Protein AF-A0A7S4HPP5-F1 (afdb_monomer_lite)

Structure (mmCIF, N/CA/C/O backbone):
data_AF-A0A7S4HPP5-F1
#
_entry.id   AF-A0A7S4HPP5-F1
#
loop_
_atom_site.group_PDB
_atom_site.id
_atom_site.type_symbol
_atom_site.label_atom_id
_atom_site.label_alt_id
_atom_site.label_comp_id
_atom_site.label_asym_id
_atom_site.label_entity_id
_atom_site.label_seq_id
_atom_site.pdbx_PDB_ins_code
_atom_site.Cartn_x
_atom_site.Cartn_y
_atom_site.Cartn_z
_atom_site.occupancy
_atom_site.B_iso_or_equiv
_atom_site.auth_seq_id
_atom_site.auth_comp_id
_atom_site.auth_asym_id
_atom_site.auth_atom_id
_atom_site.pdbx_PDB_model_num
ATOM 1 N N . ASP A 1 1 ? 13.733 -15.078 -6.787 1.00 61.22 1 ASP A N 1
ATOM 2 C CA . ASP A 1 1 ? 12.616 -14.167 -6.461 1.00 61.22 1 ASP A CA 1
ATOM 3 C C . ASP A 1 1 ? 11.582 -14.223 -7.593 1.00 61.22 1 ASP A C 1
ATOM 5 O O . ASP A 1 1 ? 11.955 -14.559 -8.710 1.00 61.22 1 ASP A O 1
ATOM 9 N N . LEU A 1 2 ? 10.299 -13.940 -7.338 1.00 63.88 2 LEU A N 1
ATOM 10 C CA . LEU A 1 2 ? 9.252 -13.866 -8.371 1.00 63.88 2 LEU A CA 1
ATOM 11 C C . LEU A 1 2 ? 9.612 -12.840 -9.454 1.00 63.88 2 LEU A C 1
ATOM 13 O O . LEU A 1 2 ? 9.290 -13.031 -10.614 1.00 63.88 2 LEU A O 1
ATOM 17 N N . SER A 1 3 ? 10.319 -11.768 -9.110 1.00 68.00 3 SER A N 1
ATOM 18 C CA . SER A 1 3 ? 10.832 -10.814 -10.100 1.00 68.00 3 SER A CA 1
ATOM 19 C C . SER A 1 3 ? 11.913 -11.383 -11.017 1.00 68.00 3 SER A C 1
ATOM 21 O O . SER A 1 3 ? 12.054 -10.915 -12.139 1.00 68.00 3 SER A O 1
ATOM 23 N N . ASP A 1 4 ? 12.686 -12.375 -10.566 1.00 72.25 4 ASP A N 1
ATOM 24 C CA . ASP A 1 4 ? 13.730 -12.996 -11.397 1.00 72.25 4 ASP A CA 1
ATOM 25 C C . ASP A 1 4 ? 13.118 -13.882 -12.489 1.00 72.25 4 ASP A C 1
ATOM 27 O O . ASP A 1 4 ? 13.788 -14.243 -13.454 1.00 72.25 4 ASP A O 1
ATOM 31 N N . THR A 1 5 ? 11.836 -14.226 -12.343 1.00 79.44 5 THR A N 1
ATOM 32 C CA . THR A 1 5 ? 11.053 -14.946 -13.345 1.00 79.44 5 THR A CA 1
ATOM 33 C C . THR A 1 5 ? 10.172 -14.011 -14.174 1.00 79.44 5 THR A C 1
ATOM 35 O O . THR A 1 5 ? 9.269 -14.490 -14.864 1.00 79.44 5 THR A O 1
ATOM 38 N N . ASP A 1 6 ? 10.420 -12.691 -14.143 1.00 76.50 6 ASP A N 1
ATOM 39 C CA . ASP A 1 6 ? 9.694 -11.745 -14.989 1.00 76.50 6 ASP A CA 1
ATOM 40 C C . ASP A 1 6 ? 9.914 -12.096 -16.473 1.00 76.50 6 ASP A C 1
ATOM 42 O O . ASP A 1 6 ? 11.041 -12.003 -16.970 1.00 76.50 6 ASP A O 1
ATOM 46 N N . PRO A 1 7 ? 8.858 -12.463 -17.226 1.00 76.38 7 PRO A N 1
ATOM 47 C CA . PRO A 1 7 ? 8.980 -12.782 -18.648 1.00 76.38 7 PRO A CA 1
ATOM 48 C C . PRO A 1 7 ? 9.418 -11.582 -19.502 1.00 76.38 7 PRO A C 1
ATOM 50 O O . PRO A 1 7 ? 9.823 -11.754 -20.650 1.00 76.38 7 PRO A O 1
ATOM 53 N N . ALA A 1 8 ? 9.326 -10.360 -18.973 1.00 78.00 8 ALA A N 1
ATOM 54 C CA . ALA A 1 8 ? 9.851 -9.154 -19.598 1.00 78.00 8 ALA A CA 1
ATOM 55 C C . ALA A 1 8 ? 11.354 -8.942 -19.348 1.00 78.00 8 ALA A C 1
ATOM 57 O O . ALA A 1 8 ? 11.929 -8.053 -19.972 1.00 78.00 8 ALA A O 1
ATOM 58 N N . VAL A 1 9 ? 11.978 -9.754 -18.482 1.00 69.31 9 VAL A N 1
ATOM 59 C CA . VAL A 1 9 ? 13.386 -9.650 -18.045 1.00 69.31 9 VAL A CA 1
ATOM 60 C C . VAL A 1 9 ? 13.686 -8.316 -17.341 1.00 69.31 9 VAL A C 1
ATOM 62 O O . VAL A 1 9 ? 14.823 -7.851 -17.265 1.00 69.31 9 VAL A O 1
ATOM 65 N N . ASP A 1 10 ? 12.644 -7.685 -16.802 1.00 68.81 10 ASP A N 1
ATOM 66 C CA . ASP A 1 10 ? 12.746 -6.478 -15.999 1.00 68.81 10 ASP A CA 1
ATOM 67 C C . ASP A 1 10 ? 13.189 -6.886 -14.578 1.00 68.81 10 ASP A C 1
ATOM 69 O O . ASP A 1 10 ? 12.373 -7.248 -13.733 1.00 68.81 10 ASP A O 1
ATOM 73 N N . SER A 1 11 ? 14.495 -6.821 -14.286 1.00 68.19 11 SER A N 1
ATOM 74 C CA . SER A 1 11 ? 15.064 -7.113 -12.955 1.00 68.19 11 SER A CA 1
ATOM 75 C C . SER A 1 11 ? 14.760 -6.010 -11.930 1.00 68.19 11 SER A C 1
ATOM 77 O O . SER A 1 11 ? 15.656 -5.429 -11.312 1.00 68.19 11 SER A O 1
ATOM 79 N N . MET A 1 12 ? 13.482 -5.686 -11.738 1.00 70.81 12 MET A N 1
ATOM 80 C CA . MET A 1 12 ? 13.037 -4.551 -10.924 1.00 70.81 12 MET A CA 1
ATOM 81 C C . MET A 1 12 ? 13.451 -4.678 -9.461 1.00 70.81 12 MET A C 1
ATOM 83 O O . MET A 1 12 ? 13.661 -3.646 -8.827 1.00 70.81 12 MET A O 1
ATOM 87 N N . MET A 1 13 ? 13.621 -5.915 -8.966 1.00 70.19 13 MET A N 1
ATOM 88 C CA . MET A 1 13 ? 14.126 -6.251 -7.624 1.00 70.19 13 MET A CA 1
ATOM 89 C C . MET A 1 13 ? 15.661 -6.282 -7.496 1.00 70.19 13 MET A C 1
ATOM 91 O O . MET A 1 13 ? 16.178 -6.445 -6.397 1.00 70.19 13 MET A O 1
ATOM 95 N N . GLN A 1 14 ? 16.397 -5.957 -8.563 1.00 65.25 14 GLN A N 1
ATOM 96 C CA . GLN A 1 14 ? 17.861 -5.804 -8.542 1.00 65.25 14 GLN A CA 1
ATOM 97 C C . GLN A 1 14 ? 18.322 -4.335 -8.665 1.00 65.25 14 GLN A C 1
ATOM 99 O O . GLN A 1 14 ? 19.516 -4.038 -8.624 1.00 65.25 14 GLN A O 1
ATOM 104 N N . LEU A 1 15 ? 17.388 -3.388 -8.804 1.00 67.38 15 LEU A N 1
ATOM 105 C CA . LEU A 1 15 ? 17.684 -1.960 -8.942 1.00 67.38 15 LEU A CA 1
ATOM 106 C C . LEU A 1 15 ? 18.075 -1.326 -7.601 1.00 67.38 15 LEU A C 1
ATOM 108 O O . LEU A 1 15 ? 17.310 -1.353 -6.651 1.00 67.38 15 LEU A O 1
ATOM 112 N N . SER A 1 16 ? 19.200 -0.619 -7.519 1.00 65.31 16 SER A N 1
ATOM 113 C CA . SER A 1 16 ? 19.696 -0.015 -6.265 1.00 65.31 16 SER A CA 1
ATOM 114 C C . SER A 1 16 ? 18.796 1.065 -5.619 1.00 65.31 16 SER A C 1
ATOM 116 O O . SER A 1 16 ? 19.148 1.606 -4.570 1.00 65.31 16 SER A O 1
ATOM 118 N N . PHE A 1 17 ? 17.632 1.389 -6.201 1.00 73.81 17 PHE A N 1
ATOM 119 C CA . PHE A 1 17 ? 16.773 2.514 -5.813 1.00 73.81 17 PHE A CA 1
ATOM 120 C C . PHE A 1 17 ? 15.343 2.146 -5.354 1.00 73.81 17 PHE A C 1
ATOM 122 O O . PHE A 1 17 ? 14.457 2.994 -5.433 1.00 73.81 17 PHE A O 1
ATOM 129 N N . PHE A 1 18 ? 15.097 0.947 -4.805 1.00 74.88 18 PHE A N 1
ATOM 130 C CA . PHE A 1 18 ? 13.788 0.518 -4.243 1.00 74.88 18 PHE A CA 1
ATOM 131 C C . PHE A 1 18 ? 13.035 1.572 -3.427 1.00 74.88 18 PHE A C 1
ATOM 133 O O . PHE A 1 18 ? 11.833 1.769 -3.586 1.00 74.88 18 PHE A O 1
ATOM 140 N N . GLY A 1 19 ? 13.754 2.263 -2.541 1.00 77.44 19 GLY A N 1
ATOM 141 C CA . GLY A 1 19 ? 13.200 3.283 -1.652 1.00 77.44 19 GLY A CA 1
ATOM 142 C C . GLY A 1 19 ? 13.030 4.662 -2.296 1.00 77.44 19 GLY A C 1
ATOM 143 O O . GLY A 1 19 ? 12.813 5.638 -1.584 1.00 77.44 19 GLY A O 1
ATOM 144 N N . ALA A 1 20 ? 13.183 4.799 -3.614 1.00 82.31 20 ALA A N 1
ATOM 145 C CA . ALA A 1 20 ? 13.065 6.081 -4.297 1.00 82.31 20 ALA A CA 1
ATOM 146 C C . ALA A 1 20 ? 11.625 6.372 -4.749 1.00 82.31 20 ALA A C 1
ATOM 148 O O . ALA A 1 20 ? 10.842 5.484 -5.076 1.00 82.31 20 ALA A O 1
ATOM 149 N N . LYS A 1 21 ? 11.296 7.665 -4.866 1.00 81.06 21 LYS A N 1
ATOM 150 C CA . LYS A 1 21 ? 9.976 8.173 -5.298 1.00 81.06 21 LYS A CA 1
ATOM 151 C C . LYS A 1 21 ? 9.535 7.721 -6.699 1.00 81.06 21 LYS A C 1
ATOM 153 O O . LYS A 1 21 ? 8.361 7.853 -7.024 1.00 81.06 21 LYS A O 1
ATOM 158 N N . GLY A 1 22 ? 10.466 7.261 -7.535 1.00 81.25 22 GLY A N 1
ATOM 159 C CA . GLY A 1 22 ? 10.197 6.814 -8.906 1.00 81.25 22 GLY A CA 1
ATOM 160 C C . GLY A 1 22 ? 10.067 5.301 -9.065 1.00 81.25 22 GLY A C 1
ATOM 161 O O . GLY A 1 22 ? 9.720 4.845 -10.149 1.00 81.25 22 GLY A O 1
ATOM 162 N N . TRP A 1 23 ? 10.353 4.525 -8.018 1.00 88.50 23 TRP A N 1
ATOM 163 C CA . TRP A 1 23 ? 10.276 3.072 -8.096 1.00 88.50 23 TRP A CA 1
ATOM 164 C C . TRP A 1 23 ? 8.821 2.593 -8.057 1.00 88.50 23 TRP A C 1
ATOM 166 O O . TRP A 1 23 ? 8.002 3.132 -7.311 1.00 88.50 23 TRP A O 1
ATOM 176 N N . ARG A 1 24 ? 8.507 1.559 -8.839 1.00 88.00 24 ARG A N 1
ATOM 177 C CA . ARG A 1 24 ? 7.236 0.826 -8.811 1.00 88.00 24 ARG A CA 1
ATOM 178 C C . ARG A 1 24 ? 7.517 -0.653 -9.021 1.00 88.00 24 ARG A C 1
ATOM 180 O O . ARG A 1 24 ? 8.450 -0.995 -9.744 1.00 88.00 24 ARG A O 1
ATOM 187 N N . PHE A 1 25 ? 6.685 -1.514 -8.442 1.00 89.81 25 PHE A N 1
ATOM 188 C CA . PHE A 1 25 ? 6.741 -2.929 -8.777 1.00 89.81 25 PHE A CA 1
ATOM 189 C C . PHE A 1 25 ? 6.138 -3.141 -10.168 1.00 89.81 25 PHE A C 1
ATOM 191 O O . PHE A 1 25 ? 4.985 -2.770 -10.415 1.00 89.81 25 PHE A O 1
ATOM 198 N N . ARG A 1 26 ? 6.925 -3.737 -11.061 1.00 89.69 26 ARG A N 1
ATOM 199 C CA . ARG A 1 26 ? 6.513 -4.123 -12.405 1.00 89.69 26 ARG A CA 1
ATOM 200 C C . ARG A 1 26 ? 6.802 -5.601 -12.603 1.00 89.69 26 ARG A C 1
ATOM 202 O O . ARG A 1 26 ? 7.848 -6.075 -12.177 1.00 89.69 26 ARG A O 1
ATOM 209 N N . PHE A 1 27 ? 5.852 -6.287 -13.227 1.00 88.31 27 PHE A N 1
ATOM 210 C CA . PHE A 1 27 ? 5.980 -7.686 -13.609 1.00 88.31 27 PHE A CA 1
ATOM 211 C C . PHE A 1 27 ? 5.287 -7.909 -14.954 1.00 88.31 27 PHE A C 1
ATOM 213 O O . PHE A 1 27 ? 4.146 -7.476 -15.140 1.00 88.31 27 PHE A O 1
ATOM 220 N N . GLY A 1 28 ? 5.959 -8.530 -15.922 1.00 88.44 28 GLY A N 1
ATOM 221 C CA . GLY A 1 28 ? 5.396 -8.782 -17.250 1.00 88.44 28 GLY A CA 1
ATOM 222 C C . GLY A 1 28 ? 4.983 -7.498 -17.978 1.00 88.44 28 GLY A C 1
ATOM 223 O O . GLY A 1 28 ? 3.943 -7.466 -18.636 1.00 88.44 28 GLY A O 1
ATOM 224 N N . LYS A 1 29 ? 5.766 -6.419 -17.826 1.00 87.75 29 LYS A N 1
ATOM 225 C CA . LYS A 1 29 ? 5.487 -5.056 -18.338 1.00 87.75 29 LYS A CA 1
ATOM 226 C C . LYS A 1 29 ? 4.255 -4.358 -17.744 1.00 87.75 29 LYS A C 1
ATOM 228 O O . LYS A 1 29 ? 3.891 -3.280 -18.213 1.00 87.75 29 LYS A O 1
ATOM 233 N N . ALA A 1 30 ? 3.621 -4.924 -16.720 1.00 89.94 30 ALA A N 1
ATOM 234 C CA . ALA A 1 30 ? 2.508 -4.292 -16.020 1.00 89.94 30 ALA A CA 1
ATOM 235 C C . ALA A 1 30 ? 2.975 -3.690 -14.691 1.00 89.94 30 ALA A C 1
ATOM 237 O O . ALA A 1 30 ? 3.625 -4.368 -13.898 1.00 89.94 30 ALA A O 1
ATOM 238 N N . ASP A 1 31 ? 2.622 -2.429 -14.439 1.00 91.06 31 ASP A N 1
ATOM 239 C CA . ASP A 1 31 ? 2.789 -1.801 -13.126 1.00 91.06 31 ASP A CA 1
ATOM 240 C C . ASP A 1 31 ? 1.710 -2.331 -12.170 1.00 91.06 31 ASP A C 1
ATOM 242 O O . ASP A 1 31 ? 0.534 -2.443 -12.540 1.00 91.06 31 ASP A O 1
ATOM 246 N N . PHE A 1 32 ? 2.090 -2.620 -10.927 1.00 92.25 32 PHE A N 1
ATOM 247 C CA . PHE A 1 32 ? 1.176 -3.105 -9.897 1.00 92.25 32 PHE A CA 1
ATOM 248 C C . PHE A 1 32 ? 1.143 -2.177 -8.687 1.00 92.25 32 PHE A C 1
ATOM 250 O O . PHE A 1 32 ? 2.168 -1.758 -8.149 1.00 92.25 32 PHE A O 1
ATOM 257 N N . PHE A 1 33 ? -0.066 -1.961 -8.179 1.00 91.94 33 PHE A N 1
ATOM 258 C CA . PHE A 1 33 ? -0.272 -1.564 -6.800 1.00 91.94 33 PHE A CA 1
ATOM 259 C C . PHE A 1 33 ? -0.088 -2.784 -5.904 1.00 91.94 33 PHE A C 1
ATOM 261 O O . PHE A 1 33 ? -0.799 -3.783 -6.042 1.00 91.94 33 PHE A O 1
ATOM 268 N N . VAL A 1 34 ? 0.857 -2.681 -4.974 1.00 94.31 34 VAL A N 1
ATOM 269 C CA . VAL A 1 34 ? 1.169 -3.746 -4.024 1.00 94.31 34 VAL A CA 1
ATOM 270 C C . VAL A 1 34 ? 0.845 -3.277 -2.613 1.00 94.31 34 VAL A C 1
ATOM 272 O O . VAL A 1 34 ? 1.125 -2.140 -2.223 1.00 94.31 34 VAL A O 1
ATOM 275 N N . THR A 1 35 ? 0.212 -4.141 -1.828 1.00 95.31 35 THR A N 1
ATOM 276 C CA . THR A 1 35 ? -0.127 -3.822 -0.443 1.00 95.31 35 THR A CA 1
ATOM 277 C C . THR A 1 35 ? -0.246 -5.076 0.402 1.00 95.31 35 THR A C 1
ATOM 279 O O . THR A 1 35 ? -0.648 -6.115 -0.110 1.00 95.31 35 THR A O 1
ATOM 282 N N . SER A 1 36 ? 0.092 -4.997 1.689 1.00 96.81 36 SER A N 1
ATOM 283 C CA . SER A 1 36 ? 0.036 -6.155 2.583 1.00 96.81 36 SER A CA 1
ATOM 284 C C . SER A 1 36 ? -1.035 -6.031 3.664 1.00 96.81 36 SER A C 1
ATOM 286 O O . SER A 1 36 ? -1.400 -4.930 4.075 1.00 96.81 36 SER A O 1
ATOM 288 N N . PHE A 1 37 ? -1.487 -7.171 4.178 1.00 96.81 37 PHE A N 1
ATOM 289 C CA . PHE A 1 37 ? -2.287 -7.291 5.395 1.00 96.81 37 PHE A CA 1
ATOM 290 C C . PHE A 1 37 ? -1.726 -8.427 6.245 1.00 96.81 37 PHE A C 1
ATOM 292 O O . PHE A 1 37 ? -1.335 -9.451 5.693 1.00 96.81 37 PHE A O 1
ATOM 299 N N . ALA A 1 38 ? -1.681 -8.279 7.567 1.00 97.00 38 ALA A N 1
ATOM 300 C CA . ALA A 1 38 ? -1.154 -9.325 8.444 1.00 97.00 38 ALA A CA 1
ATOM 301 C C . ALA A 1 38 ? -1.800 -9.321 9.843 1.00 97.00 38 ALA A C 1
ATOM 303 O O . ALA A 1 38 ? -2.275 -8.275 10.294 1.00 97.00 38 ALA A O 1
ATOM 304 N N . PRO A 1 39 ? -1.799 -10.464 10.559 1.00 96.69 39 PRO A N 1
ATOM 305 C CA . PRO A 1 39 ? -2.338 -10.557 11.919 1.00 96.69 39 PRO A CA 1
ATOM 306 C C . PRO A 1 39 ? -1.466 -9.871 12.976 1.00 96.69 39 PRO A C 1
ATOM 308 O O . PRO A 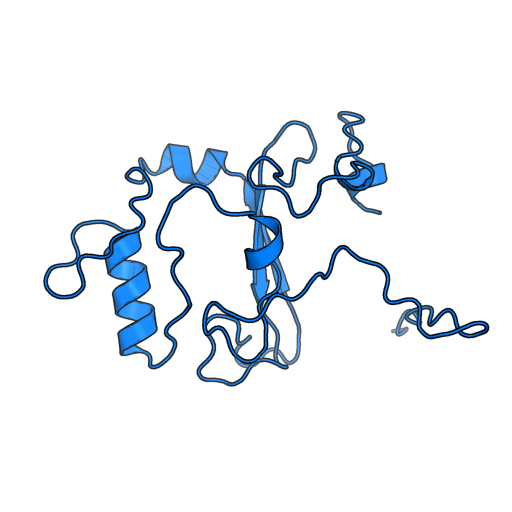1 39 ? -1.952 -9.579 14.061 1.00 96.69 39 PRO A O 1
ATOM 311 N N . CYS A 1 40 ? -0.186 -9.617 12.679 1.00 95.31 40 CYS A N 1
ATOM 312 C CA . CYS A 1 40 ? 0.732 -8.941 13.601 1.00 95.31 40 CYS A CA 1
ATOM 313 C C . CYS A 1 40 ? 0.412 -7.452 13.785 1.00 95.31 40 CYS A C 1
ATOM 315 O O . CYS A 1 40 ? 0.856 -6.838 14.753 1.00 95.31 40 CYS A O 1
ATOM 317 N N . TYR A 1 41 ? -0.359 -6.858 12.873 1.00 96.75 41 TYR A N 1
ATOM 318 C CA . TYR A 1 41 ? -0.837 -5.498 13.050 1.00 96.75 41 TYR A CA 1
ATOM 319 C C . TYR A 1 41 ? -1.891 -5.434 14.169 1.00 96.75 41 TYR A C 1
ATOM 321 O O . TYR A 1 41 ? -2.652 -6.376 14.361 1.00 96.75 41 TYR A O 1
ATOM 329 N N . PRO A 1 42 ? -2.013 -4.316 14.900 1.00 95.62 42 PRO A N 1
ATOM 330 C CA . PRO A 1 42 ? -3.127 -4.124 15.820 1.00 95.62 42 PRO A CA 1
ATOM 331 C C . PRO A 1 42 ? -4.462 -4.121 15.066 1.00 95.62 42 PRO A C 1
ATOM 333 O O . PRO A 1 42 ? -4.530 -3.640 13.938 1.00 95.62 42 PRO A O 1
ATOM 336 N N . SER A 1 43 ? -5.558 -4.535 15.705 1.00 95.25 43 SER A N 1
ATOM 337 C CA . SER A 1 43 ? -6.905 -4.546 15.092 1.00 95.25 43 SER A CA 1
ATOM 338 C C . SER A 1 43 ? -7.417 -3.166 14.641 1.00 95.25 43 SER A C 1
ATOM 340 O O . SER A 1 43 ? -8.341 -3.062 13.828 1.00 95.25 43 SER A O 1
ATOM 342 N N . LYS A 1 44 ? -6.802 -2.097 15.161 1.00 95.06 44 LYS A N 1
ATOM 343 C CA . LYS A 1 44 ? -7.015 -0.696 14.769 1.00 95.06 44 LYS A CA 1
ATOM 344 C C . LYS A 1 44 ? -6.146 -0.255 13.582 1.00 95.06 44 LYS A C 1
ATOM 346 O O . LYS A 1 44 ? -6.231 0.888 13.163 1.00 95.06 44 LYS A O 1
ATOM 351 N N . SER A 1 45 ? -5.303 -1.121 13.034 1.00 95.94 45 SER A N 1
ATOM 352 C CA . SER A 1 45 ? -4.523 -0.825 11.833 1.00 95.94 45 SER A CA 1
ATOM 353 C C . SER A 1 45 ? -5.356 -1.063 10.577 1.00 95.94 45 SER A C 1
ATOM 355 O O . SER A 1 45 ? -6.121 -2.025 10.487 1.00 95.94 45 SER A O 1
ATOM 357 N N . SER A 1 46 ? -5.148 -0.232 9.556 1.00 95.62 46 SER A N 1
ATOM 358 C CA . SER A 1 46 ? -5.665 -0.478 8.203 1.00 95.62 46 SER A CA 1
ATOM 359 C C . SER A 1 46 ? -5.080 -1.741 7.557 1.00 95.62 46 SER A C 1
ATOM 361 O O . SER A 1 46 ? -5.626 -2.230 6.572 1.00 95.62 46 SER A O 1
ATOM 363 N N . ARG A 1 47 ? -3.979 -2.269 8.109 1.00 96.19 47 ARG A N 1
ATOM 364 C CA . ARG A 1 47 ? -3.259 -3.456 7.629 1.00 96.19 47 ARG A CA 1
ATOM 365 C C . ARG A 1 47 ? -3.631 -4.743 8.359 1.00 96.19 47 ARG A C 1
ATOM 367 O O . ARG A 1 47 ? -3.061 -5.790 8.065 1.00 96.19 47 ARG A O 1
ATOM 374 N N . PHE A 1 48 ? -4.564 -4.696 9.304 1.00 96.62 48 PHE A N 1
ATOM 375 C CA . PHE A 1 48 ? -4.947 -5.891 10.045 1.00 96.62 48 PHE A CA 1
ATOM 376 C C . PHE A 1 48 ? -5.686 -6.907 9.167 1.00 96.62 48 PHE A C 1
ATOM 378 O O . PHE A 1 48 ? -6.648 -6.558 8.480 1.00 96.62 48 PHE A O 1
ATOM 385 N N . ALA A 1 49 ? -5.256 -8.169 9.222 1.00 96.25 49 ALA A N 1
ATOM 386 C CA . ALA A 1 49 ? -5.930 -9.284 8.563 1.00 96.25 49 ALA A CA 1
ATOM 387 C C . ALA A 1 49 ? -6.965 -9.924 9.507 1.00 96.25 49 ALA A C 1
ATOM 389 O O . ALA A 1 49 ? -6.613 -10.575 10.490 1.00 96.25 49 ALA A O 1
ATOM 390 N N . PHE A 1 50 ? -8.254 -9.741 9.211 1.00 93.19 50 PHE A N 1
ATOM 391 C CA . PHE A 1 50 ? -9.346 -10.227 10.060 1.00 93.19 50 PHE A CA 1
ATOM 392 C C . PHE A 1 50 ? -9.537 -11.738 9.954 1.00 93.19 50 PHE A C 1
ATOM 394 O O . PHE A 1 50 ? -9.798 -12.246 8.870 1.00 93.19 50 PHE A O 1
ATOM 401 N N . ASN A 1 51 ? -9.519 -12.430 11.098 1.00 90.75 51 ASN A N 1
ATOM 402 C CA . ASN A 1 51 ? -9.985 -13.817 11.256 1.00 90.75 51 ASN A CA 1
ATOM 403 C C . ASN A 1 51 ? -9.278 -14.864 10.378 1.00 90.75 51 ASN A C 1
ATOM 405 O O . ASN A 1 51 ? -9.819 -15.943 10.159 1.00 90.75 51 ASN A O 1
ATOM 409 N N . THR A 1 52 ? -8.082 -14.571 9.866 1.00 88.69 52 THR A N 1
ATOM 410 C CA . THR A 1 52 ? -7.377 -15.491 8.960 1.00 88.69 52 THR A CA 1
ATOM 411 C C . THR A 1 52 ? -6.180 -16.177 9.598 1.00 88.69 52 THR A C 1
ATOM 413 O O . THR A 1 52 ? -5.767 -17.222 9.105 1.00 88.69 52 THR A O 1
ATOM 416 N N . GLY A 1 53 ? -5.572 -15.567 10.625 1.00 92.62 53 GLY A N 1
ATOM 417 C CA . GLY A 1 53 ? -4.266 -15.984 11.152 1.00 92.62 53 GLY A CA 1
ATOM 418 C C . GLY A 1 53 ? -3.135 -15.945 10.112 1.00 92.62 53 GLY A C 1
ATOM 419 O O . GLY A 1 53 ? -2.043 -16.430 10.378 1.00 92.62 53 GLY A O 1
ATOM 420 N N . ARG A 1 54 ? -3.383 -15.370 8.927 1.00 95.50 54 ARG A N 1
ATOM 421 C CA . ARG A 1 54 ? -2.488 -15.389 7.764 1.00 95.50 54 ARG A CA 1
ATOM 422 C C . ARG A 1 54 ? -2.233 -13.986 7.243 1.00 95.50 54 ARG A C 1
ATOM 424 O O . ARG A 1 54 ? -3.112 -13.123 7.318 1.00 95.50 54 ARG A O 1
ATOM 431 N N . ALA A 1 55 ? -1.040 -13.786 6.695 1.00 96.31 55 ALA A N 1
ATOM 432 C CA . ALA A 1 55 ? -0.690 -12.584 5.959 1.00 96.31 55 ALA A CA 1
ATOM 433 C C . ALA A 1 55 ? -1.099 -12.709 4.486 1.00 96.31 55 ALA A C 1
ATOM 435 O O . ALA A 1 55 ? -1.087 -13.797 3.915 1.00 96.31 55 ALA A O 1
ATOM 436 N N . PHE A 1 56 ? -1.438 -11.579 3.877 1.00 95.50 56 PHE A N 1
ATOM 437 C CA . PHE A 1 56 ? -1.769 -11.466 2.465 1.00 95.50 56 PHE A CA 1
ATOM 438 C C . PHE A 1 56 ? -0.935 -10.360 1.843 1.00 95.50 56 PHE A C 1
ATOM 440 O O . PHE A 1 56 ? -0.809 -9.277 2.417 1.00 95.50 56 PHE A O 1
ATOM 447 N N . VAL A 1 57 ? -0.431 -10.614 0.642 1.00 95.19 57 VAL A N 1
ATOM 448 C CA . VAL A 1 57 ? 0.093 -9.582 -0.249 1.00 95.19 57 VAL A CA 1
ATOM 449 C C . VAL A 1 57 ? -0.861 -9.500 -1.429 1.00 95.19 57 VAL A C 1
ATOM 451 O O . VAL A 1 57 ? -1.078 -10.479 -2.137 1.00 95.19 57 VAL A O 1
ATOM 454 N N . LEU A 1 58 ? -1.476 -8.338 -1.606 1.00 94.31 58 LEU A N 1
ATOM 455 C CA . LEU A 1 58 ? -2.331 -8.047 -2.743 1.00 94.31 58 LEU A CA 1
ATOM 456 C C . LEU A 1 58 ? -1.481 -7.411 -3.840 1.00 94.31 58 LEU A C 1
ATOM 458 O O . LEU A 1 58 ? -0.868 -6.368 -3.612 1.00 94.31 58 LEU A O 1
ATOM 462 N N . LEU A 1 59 ? -1.505 -8.019 -5.024 1.00 93.62 59 LEU A N 1
ATOM 463 C CA . LEU A 1 59 ? -0.955 -7.466 -6.255 1.00 93.62 59 LEU A CA 1
ATOM 464 C C . LEU A 1 59 ? -2.118 -7.120 -7.184 1.00 93.62 59 LEU A C 1
ATOM 466 O O . LEU A 1 59 ? -2.827 -8.004 -7.659 1.00 93.62 59 LEU A O 1
ATOM 470 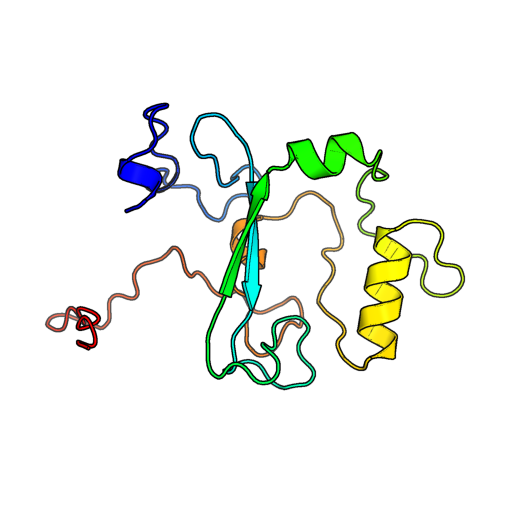N N . GLN A 1 60 ? -2.323 -5.831 -7.442 1.00 92.50 60 GLN A N 1
ATOM 471 C CA . GLN A 1 60 ? -3.391 -5.349 -8.312 1.00 92.50 60 GLN A CA 1
ATOM 472 C C . GLN A 1 60 ? -2.795 -4.527 -9.465 1.00 92.50 60 GLN A C 1
ATOM 474 O O . GLN A 1 60 ? -2.159 -3.509 -9.193 1.00 92.50 60 GLN A O 1
ATOM 479 N N . PRO A 1 61 ? -3.001 -4.902 -10.743 1.00 92.44 61 PRO A N 1
ATOM 480 C CA . PRO A 1 61 ? -2.490 -4.123 -11.870 1.00 92.44 61 PRO A CA 1
ATOM 481 C C . PRO A 1 61 ? -2.994 -2.677 -11.827 1.00 92.44 61 PRO A C 1
ATOM 483 O O . PRO A 1 61 ? -4.200 -2.456 -11.667 1.00 92.44 61 PRO A O 1
ATOM 486 N N . GLU A 1 62 ? -2.122 -1.687 -12.036 1.00 89.19 62 GLU A N 1
ATOM 487 C CA . GLU A 1 62 ? -2.521 -0.270 -12.054 1.00 89.19 62 GLU A CA 1
ATOM 488 C C . GLU A 1 62 ? -3.575 0.008 -13.138 1.00 89.19 62 GLU A C 1
ATOM 490 O O . GLU A 1 62 ? -4.486 0.815 -12.942 1.00 89.19 62 GLU A O 1
ATOM 495 N N . ALA A 1 63 ? -3.532 -0.744 -14.244 1.00 88.25 63 ALA A N 1
ATOM 496 C CA . ALA A 1 63 ? -4.522 -0.684 -15.318 1.00 88.25 63 ALA A CA 1
ATOM 497 C C . ALA A 1 63 ? -5.962 -0.941 -14.836 1.00 88.25 63 ALA A C 1
ATOM 499 O O . ALA A 1 63 ? -6.910 -0.449 -15.448 1.00 88.25 63 ALA A O 1
ATOM 500 N N . SER A 1 64 ? -6.152 -1.678 -13.735 1.00 86.50 64 SER A N 1
ATOM 501 C CA . SER A 1 64 ? -7.482 -1.871 -13.149 1.00 86.50 64 SER A CA 1
ATOM 502 C C . SER A 1 64 ? -8.061 -0.554 -12.629 1.00 86.50 64 SER A C 1
ATOM 504 O O . SER A 1 64 ? -9.234 -0.284 -12.854 1.00 86.50 64 SER A O 1
ATOM 506 N N . PHE A 1 65 ? -7.244 0.319 -12.031 1.00 83.75 65 PHE A N 1
ATOM 507 C CA . PHE A 1 65 ? -7.689 1.627 -11.545 1.00 83.75 65 PHE A CA 1
ATOM 508 C C . PHE A 1 65 ? -8.047 2.580 -12.682 1.00 83.75 65 PHE A C 1
ATOM 510 O O . PHE A 1 65 ? -9.026 3.318 -12.569 1.00 83.75 65 PHE A O 1
ATOM 517 N N . ALA A 1 66 ? -7.291 2.537 -13.784 1.00 77.62 66 ALA A N 1
ATOM 518 C CA . ALA A 1 66 ? -7.564 3.356 -14.964 1.00 77.62 66 ALA A CA 1
ATOM 519 C C . ALA A 1 66 ? -8.958 3.067 -15.548 1.00 77.62 66 ALA A C 1
ATOM 521 O O . ALA A 1 66 ? -9.670 3.992 -15.935 1.00 77.62 66 ALA A O 1
ATOM 522 N N . ARG A 1 67 ? -9.397 1.799 -15.526 1.00 79.69 67 ARG A N 1
ATOM 523 C CA . ARG A 1 67 ? -10.737 1.396 -15.992 1.00 79.69 67 ARG A CA 1
ATOM 524 C C . ARG A 1 67 ? -11.876 1.997 -15.167 1.00 79.69 67 ARG A C 1
ATOM 526 O O . ARG A 1 67 ? -12.967 2.173 -15.695 1.00 79.69 67 ARG A O 1
ATOM 533 N N . TYR A 1 68 ? -11.632 2.329 -13.900 1.00 75.12 68 TYR A N 1
ATOM 534 C CA . TYR A 1 68 ? -12.637 2.905 -13.002 1.00 75.12 68 TYR A CA 1
ATOM 535 C C . TYR A 1 68 ? -12.604 4.440 -12.943 1.00 75.12 68 TYR A C 1
ATOM 537 O O . TYR A 1 68 ? -13.252 5.017 -12.071 1.00 75.12 68 TYR A O 1
ATOM 545 N N . ASN A 1 69 ? -11.862 5.097 -13.848 1.00 70.44 69 ASN A N 1
ATOM 546 C CA . ASN A 1 69 ? -11.734 6.557 -13.937 1.00 70.44 69 ASN A CA 1
ATOM 547 C C . ASN A 1 69 ? -11.494 7.212 -12.564 1.00 70.44 69 ASN A C 1
ATOM 549 O O . ASN A 1 69 ? -12.159 8.180 -12.180 1.00 70.44 69 ASN A O 1
ATOM 553 N N . LEU A 1 70 ? -10.591 6.620 -11.771 1.00 76.94 70 LEU A N 1
ATOM 554 C CA . LEU A 1 70 ? -10.294 7.153 -10.450 1.00 76.94 70 LEU A CA 1
ATOM 555 C C . LEU A 1 70 ? -9.713 8.567 -10.586 1.00 76.94 70 LEU A C 1
ATOM 557 O O . LEU A 1 70 ? -8.827 8.782 -11.414 1.00 76.94 70 LEU A O 1
ATOM 561 N N . PRO A 1 71 ? -10.161 9.524 -9.757 1.00 71.56 71 PRO A N 1
ATOM 562 C CA . PRO A 1 71 ? -9.613 10.868 -9.789 1.00 71.56 71 PRO A CA 1
ATOM 563 C C . PRO A 1 71 ? -8.124 10.844 -9.441 1.00 71.56 71 PRO A C 1
ATOM 565 O O . PRO A 1 71 ? -7.668 10.002 -8.650 1.00 71.56 71 PRO A O 1
ATOM 568 N N . SER A 1 72 ? -7.388 11.800 -10.014 1.00 72.81 72 SER A N 1
ATOM 569 C CA . SER A 1 72 ? -5.982 12.041 -9.699 1.00 72.81 72 SER A CA 1
ATOM 570 C C . SER A 1 72 ?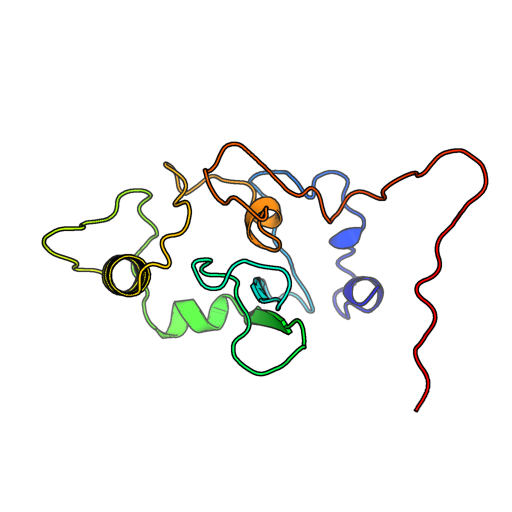 -5.774 12.089 -8.193 1.00 72.81 72 SER A C 1
ATOM 572 O O . SER A 1 72 ? -6.586 12.656 -7.455 1.00 72.81 72 SER A O 1
ATOM 574 N N . ASP A 1 73 ? -4.682 11.484 -7.728 1.00 71.38 73 ASP A N 1
ATOM 575 C CA . ASP A 1 73 ? -4.360 11.553 -6.314 1.00 71.38 73 ASP A CA 1
ATOM 576 C C . ASP A 1 73 ? -4.083 13.004 -5.932 1.00 71.38 73 ASP A C 1
ATOM 578 O O . ASP A 1 73 ? -3.280 13.695 -6.558 1.00 71.38 73 ASP A O 1
ATOM 582 N N . ILE A 1 74 ? -4.767 13.461 -4.898 1.00 72.56 74 ILE A N 1
ATOM 583 C CA . ILE A 1 74 ? -4.476 14.715 -4.231 1.00 72.56 74 ILE A CA 1
ATOM 584 C C . ILE A 1 74 ? -4.100 14.328 -2.803 1.00 72.56 74 ILE A C 1
ATOM 586 O O . ILE A 1 74 ? -4.833 13.607 -2.121 1.00 72.56 74 ILE A O 1
ATOM 590 N N . GLY A 1 75 ? -2.926 14.770 -2.342 1.00 72.69 75 GLY A N 1
ATOM 591 C CA . GLY A 1 75 ? -2.428 14.495 -0.981 1.00 72.69 75 GLY A CA 1
ATOM 592 C C . GLY A 1 75 ? -3.296 15.104 0.131 1.00 72.69 75 GLY A C 1
ATOM 593 O O . GLY A 1 75 ? -2.970 15.010 1.310 1.00 72.69 75 GLY A O 1
ATOM 594 N N . ILE A 1 76 ? -4.410 15.738 -0.240 1.00 84.25 76 ILE A N 1
ATOM 595 C CA . ILE A 1 76 ? -5.378 16.393 0.628 1.00 84.25 76 ILE A CA 1
ATOM 596 C C . ILE A 1 76 ? -6.660 15.562 0.605 1.00 84.25 76 ILE A C 1
ATOM 598 O O . ILE A 1 76 ? -7.109 15.128 -0.451 1.00 84.25 76 ILE A O 1
ATOM 602 N N . THR A 1 77 ? -7.245 15.336 1.779 1.00 87.94 77 THR A N 1
ATOM 603 C CA . THR A 1 77 ? -8.499 14.586 1.924 1.00 87.94 77 THR A CA 1
ATOM 604 C C . THR A 1 77 ? -9.611 15.522 2.358 1.00 87.94 77 THR A C 1
ATOM 606 O O . THR A 1 77 ? -9.454 16.244 3.342 1.00 87.94 77 THR A O 1
ATOM 609 N N . GLN A 1 78 ? -10.742 15.489 1.655 1.00 90.81 78 GLN A N 1
ATOM 610 C CA . GLN A 1 78 ? -11.938 16.238 2.045 1.00 90.81 78 GLN A CA 1
ATOM 611 C C . GLN A 1 78 ? -12.702 15.466 3.126 1.00 90.81 78 GLN A C 1
ATOM 613 O O . GLN A 1 78 ? -13.611 14.693 2.829 1.00 90.81 78 GLN A O 1
ATOM 618 N N . TRP A 1 79 ? -12.303 15.642 4.388 1.00 93.44 79 TRP A N 1
ATOM 619 C CA . TRP A 1 79 ? -12.829 14.853 5.509 1.00 93.44 79 TRP A CA 1
ATOM 620 C C . TRP A 1 79 ? -14.316 15.088 5.792 1.00 93.44 79 TRP A C 1
ATOM 622 O O . TRP A 1 79 ? -15.038 14.121 6.032 1.00 93.44 79 TRP A O 1
ATOM 632 N N . ASP A 1 80 ? -14.769 16.341 5.734 1.00 94.94 80 ASP A N 1
ATOM 633 C CA . ASP A 1 80 ? -16.143 16.707 6.103 1.00 94.94 80 ASP A CA 1
ATOM 634 C C . ASP A 1 80 ? -17.142 16.458 4.967 1.00 94.94 80 ASP A C 1
ATOM 636 O O . ASP A 1 80 ? -18.311 16.155 5.201 1.00 94.94 80 ASP A O 1
ATOM 640 N N . LYS A 1 81 ? -16.675 16.542 3.715 1.00 94.31 81 LYS A N 1
ATOM 641 C CA . LYS A 1 81 ? -17.507 16.399 2.515 1.00 94.31 81 LYS A CA 1
ATOM 642 C C . LYS A 1 81 ? -16.818 15.529 1.450 1.00 94.31 81 LYS A C 1
ATOM 644 O O . LYS A 1 81 ? -16.486 16.038 0.379 1.00 94.31 81 LYS A O 1
ATOM 649 N N . PRO A 1 82 ? -16.612 14.222 1.697 1.00 92.00 82 PRO A N 1
ATOM 650 C CA . PRO A 1 82 ? -15.817 13.361 0.821 1.00 92.00 82 PRO A CA 1
ATOM 651 C C . PRO A 1 82 ? -16.416 13.268 -0.589 1.00 92.00 82 PRO A C 1
ATOM 653 O O . PRO A 1 82 ? -17.503 12.719 -0.780 1.00 92.00 82 PRO A O 1
ATOM 656 N N . GLN A 1 83 ? -15.699 13.797 -1.584 1.00 89.31 83 GLN A N 1
ATOM 657 C CA . GLN A 1 83 ? -16.151 13.815 -2.981 1.00 89.31 83 GLN A CA 1
ATOM 658 C C . GLN A 1 83 ? -15.626 12.601 -3.749 1.00 89.31 83 GLN A C 1
ATOM 660 O O . GLN A 1 83 ? -16.391 11.879 -4.394 1.00 89.31 83 GLN A O 1
ATOM 665 N N . SER A 1 84 ? -14.320 12.346 -3.648 1.00 87.38 84 SER A N 1
ATOM 666 C CA . SER A 1 84 ? -13.657 11.287 -4.405 1.00 87.38 84 SER A CA 1
ATOM 667 C C . SER A 1 84 ? -13.843 9.906 -3.771 1.00 87.38 84 SER A C 1
ATOM 669 O O . SER A 1 84 ? -14.085 9.776 -2.571 1.00 87.38 84 SER A O 1
ATOM 671 N N . VAL A 1 85 ? -13.662 8.843 -4.565 1.00 88.19 85 VAL A N 1
ATOM 672 C CA . VAL A 1 85 ? -13.584 7.467 -4.037 1.00 88.19 85 VAL A CA 1
ATOM 673 C C . VAL A 1 85 ? -12.472 7.358 -2.986 1.00 88.19 85 VAL A C 1
ATOM 675 O O . VAL A 1 85 ? -12.667 6.721 -1.957 1.00 88.19 85 VAL A O 1
ATOM 678 N N . ARG A 1 86 ? -11.342 8.052 -3.185 1.00 87.94 86 ARG A N 1
ATOM 679 C CA . ARG A 1 86 ? -10.235 8.096 -2.217 1.00 87.94 86 ARG A CA 1
ATOM 680 C C . ARG A 1 86 ? -10.656 8.734 -0.892 1.00 87.94 86 ARG A C 1
ATOM 682 O O . ARG A 1 86 ? -10.381 8.152 0.155 1.00 87.94 86 ARG A O 1
ATOM 689 N N . ASP A 1 87 ? -11.351 9.875 -0.921 1.00 91.44 87 ASP A N 1
ATOM 690 C CA . ASP A 1 87 ? -11.867 10.523 0.294 1.00 91.44 87 ASP A CA 1
ATOM 691 C C . ASP A 1 87 ? -12.835 9.603 1.033 1.00 91.44 87 ASP A C 1
ATOM 693 O O . ASP A 1 87 ? -12.709 9.405 2.240 1.00 91.44 87 ASP A O 1
ATOM 697 N N . LYS A 1 88 ? -13.773 8.992 0.299 1.00 92.81 88 LYS A N 1
ATOM 698 C CA . LYS A 1 88 ? -14.772 8.074 0.859 1.00 92.81 88 LYS A CA 1
ATOM 699 C C . LYS A 1 88 ? -14.106 6.881 1.541 1.00 92.81 88 LYS A C 1
ATOM 701 O O . LYS A 1 88 ? -14.460 6.566 2.675 1.00 92.81 88 LYS A O 1
ATOM 706 N N . THR A 1 89 ? -13.101 6.279 0.907 1.00 92.12 89 THR A N 1
ATOM 707 C CA . THR A 1 89 ? -12.308 5.194 1.498 1.00 92.12 89 THR A CA 1
ATOM 708 C C . THR A 1 89 ? -11.586 5.659 2.763 1.00 92.12 89 THR A C 1
ATOM 710 O O . THR A 1 89 ? -11.741 5.040 3.814 1.00 92.12 89 THR A O 1
ATOM 713 N N . ARG A 1 90 ? -10.856 6.782 2.717 1.00 93.56 90 ARG A N 1
ATOM 714 C CA . ARG A 1 90 ? -10.126 7.333 3.877 1.00 93.56 90 ARG A CA 1
ATOM 715 C C . ARG A 1 90 ? -11.063 7.632 5.055 1.00 93.56 90 ARG A C 1
ATOM 717 O O . ARG A 1 90 ? -10.761 7.276 6.194 1.00 93.56 90 ARG A O 1
ATOM 724 N N . VAL A 1 91 ? -12.223 8.234 4.785 1.00 95.75 91 VAL A N 1
ATOM 725 C CA . VAL A 1 91 ? -13.267 8.501 5.786 1.00 95.75 91 VAL A CA 1
ATOM 726 C C . VAL A 1 91 ? -13.831 7.201 6.358 1.00 95.75 91 VAL A C 1
ATOM 728 O O . VAL A 1 91 ? -13.997 7.113 7.572 1.00 95.75 91 VAL A O 1
ATOM 731 N N . ALA A 1 92 ? -14.094 6.186 5.531 1.00 96.75 92 ALA A N 1
ATOM 732 C CA . ALA A 1 92 ? -14.594 4.892 5.995 1.00 96.75 92 ALA A CA 1
ATOM 733 C C . ALA A 1 92 ? -13.601 4.205 6.947 1.00 96.75 92 ALA A C 1
ATOM 735 O O . ALA A 1 92 ? -13.988 3.784 8.036 1.00 96.75 92 ALA A O 1
ATOM 736 N N . PHE A 1 93 ? -12.313 4.183 6.593 1.00 96.06 93 PHE A N 1
ATOM 737 C CA . PHE A 1 93 ? -11.249 3.676 7.463 1.00 96.06 93 PHE A CA 1
ATOM 738 C C . PHE A 1 93 ? -11.173 4.448 8.787 1.00 96.06 93 PHE A C 1
ATOM 740 O O . PHE A 1 93 ? -11.151 3.837 9.856 1.00 96.06 93 PHE A O 1
ATOM 747 N N . LYS A 1 94 ? -11.214 5.787 8.743 1.00 96.38 94 LYS A N 1
ATOM 748 C CA . LYS A 1 94 ? -11.226 6.627 9.952 1.00 96.38 94 LYS A CA 1
ATOM 749 C C . LYS A 1 94 ? -12.442 6.335 10.841 1.00 96.38 94 LYS A C 1
ATOM 751 O O . LYS A 1 94 ? -12.276 6.152 12.043 1.00 96.38 94 LYS A O 1
ATOM 756 N N . LYS A 1 95 ? -13.645 6.243 10.261 1.00 96.81 95 LYS A N 1
ATOM 757 C CA . LYS A 1 95 ? -14.892 5.926 10.983 1.00 96.81 95 LYS A CA 1
ATOM 758 C C . LYS A 1 95 ? -14.871 4.532 11.611 1.00 96.81 95 LYS A C 1
ATOM 760 O O . LYS A 1 95 ? -15.398 4.357 12.700 1.00 96.81 95 LYS A O 1
ATOM 765 N N . ALA A 1 96 ? -14.216 3.568 10.968 1.00 96.50 96 ALA A N 1
ATOM 766 C CA . ALA A 1 96 ? -14.016 2.225 11.507 1.00 96.50 96 ALA A CA 1
ATOM 767 C C . ALA A 1 96 ? -12.927 2.150 12.600 1.00 96.50 96 ALA A C 1
ATOM 769 O O . ALA A 1 96 ? -12.578 1.053 13.036 1.00 96.50 96 ALA A O 1
ATOM 770 N N . GLY A 1 97 ? -12.351 3.284 13.022 1.00 96.25 97 GLY A N 1
ATOM 771 C CA . GLY A 1 97 ? -11.259 3.324 13.996 1.00 96.25 97 GLY A CA 1
ATOM 772 C C . GLY A 1 97 ? -9.932 2.794 13.449 1.00 96.25 97 GLY A C 1
ATOM 773 O O . GLY A 1 97 ? -9.080 2.382 14.233 1.00 96.25 97 GLY A O 1
ATOM 774 N N . ARG A 1 98 ? -9.770 2.783 12.117 1.00 96.00 98 ARG A N 1
ATOM 775 C CA . ARG A 1 98 ? -8.596 2.260 11.402 1.00 96.00 98 ARG A CA 1
ATOM 776 C C . ARG A 1 98 ? -7.965 3.288 10.464 1.00 96.00 98 ARG A C 1
ATOM 778 O O . ARG A 1 98 ? -7.810 3.009 9.272 1.00 96.00 98 ARG A O 1
ATOM 785 N N . PRO A 1 99 ? -7.650 4.504 10.944 1.00 95.19 99 PRO A N 1
ATOM 786 C CA . PRO A 1 99 ? -6.984 5.489 10.108 1.00 95.19 99 PRO A CA 1
ATOM 787 C C . PRO A 1 99 ? -5.614 4.965 9.660 1.00 95.19 99 PRO A C 1
ATOM 789 O O . PRO A 1 99 ? -5.019 4.092 10.288 1.00 95.19 99 PRO A O 1
ATOM 792 N N . TYR A 1 100 ? -5.110 5.527 8.572 1.00 93.44 100 TYR A N 1
ATOM 793 C CA . TYR A 1 100 ? -3.767 5.253 8.079 1.00 93.44 100 TYR A CA 1
ATOM 794 C C . TYR A 1 100 ? -3.101 6.550 7.651 1.00 93.44 100 TYR A C 1
ATOM 796 O O . TYR A 1 100 ? -3.781 7.533 7.334 1.00 93.44 100 TYR A O 1
ATOM 804 N N . HIS A 1 101 ? -1.772 6.554 7.646 1.00 92.81 101 HIS A N 1
ATOM 805 C CA . HIS A 1 101 ? -1.014 7.723 7.244 1.00 92.81 101 HIS A CA 1
ATOM 806 C C . HIS A 1 101 ? -1.223 8.009 5.753 1.00 92.81 101 HIS A C 1
ATOM 808 O O . HIS A 1 101 ? -1.008 7.147 4.893 1.00 92.81 101 HIS A O 1
ATOM 814 N N . ILE A 1 102 ? -1.605 9.249 5.452 1.00 91.12 102 ILE A N 1
ATOM 815 C CA . ILE A 1 102 ? -1.758 9.761 4.091 1.00 91.12 102 ILE A CA 1
ATOM 816 C C . ILE A 1 102 ? -0.582 10.708 3.822 1.00 91.12 102 ILE A C 1
ATOM 818 O O . ILE A 1 102 ? -0.474 11.731 4.505 1.00 91.12 102 ILE A O 1
ATOM 822 N N . PRO A 1 103 ? 0.285 10.405 2.838 1.00 89.06 103 PRO A N 1
ATOM 823 C CA . PRO A 1 103 ? 1.357 11.305 2.442 1.00 89.06 103 PRO A CA 1
ATOM 824 C C . PRO A 1 103 ? 0.831 12.688 2.058 1.00 89.06 103 PRO A C 1
ATOM 826 O O . PRO A 1 103 ? -0.159 12.815 1.338 1.00 89.06 103 PRO A O 1
ATOM 829 N N . LYS A 1 104 ? 1.543 13.739 2.477 1.00 86.00 104 LYS A N 1
ATOM 830 C CA . LYS A 1 104 ? 1.192 15.136 2.155 1.00 86.00 104 LYS A CA 1
ATOM 831 C C . LYS A 1 104 ? 1.269 15.450 0.656 1.00 86.00 104 LYS A C 1
ATOM 833 O O . LYS A 1 104 ? 0.689 16.429 0.199 1.00 86.00 104 LYS A O 1
ATOM 838 N N . THR A 1 105 ? 2.018 14.654 -0.104 1.00 85.81 105 THR A N 1
ATOM 839 C CA . THR A 1 105 ? 2.209 14.822 -1.550 1.00 85.81 105 THR A CA 1
ATOM 840 C C . THR A 1 105 ? 2.006 13.489 -2.248 1.00 85.81 105 THR A C 1
ATOM 842 O O . THR A 1 105 ? 2.131 12.449 -1.615 1.00 85.81 105 THR A O 1
ATOM 845 N N . THR A 1 106 ? 1.773 13.511 -3.556 1.00 83.06 106 THR A N 1
ATOM 846 C CA . THR A 1 106 ? 1.705 12.304 -4.396 1.00 83.06 106 THR A CA 1
ATOM 847 C C . THR A 1 106 ? 3.076 11.761 -4.800 1.00 83.06 106 THR A C 1
ATOM 849 O O . THR A 1 106 ? 3.170 10.693 -5.394 1.00 83.06 106 THR A O 1
ATOM 852 N N . LYS A 1 107 ? 4.151 12.496 -4.490 1.00 85.88 107 LYS A N 1
ATOM 853 C CA . LYS A 1 107 ? 5.535 12.131 -4.803 1.00 85.88 107 LYS A CA 1
ATOM 854 C C . LYS A 1 107 ? 6.197 11.530 -3.564 1.00 85.88 107 LYS A C 1
ATOM 856 O O . LYS A 1 107 ? 7.015 12.182 -2.909 1.00 85.88 107 LYS A O 1
ATOM 861 N N . TYR A 1 108 ? 5.830 10.296 -3.248 1.00 87.75 108 TYR A N 1
ATOM 862 C CA . TYR A 1 108 ? 6.383 9.514 -2.141 1.00 87.75 108 TYR A CA 1
ATOM 863 C C . TYR A 1 108 ? 6.960 8.186 -2.651 1.00 87.75 108 TYR A C 1
ATOM 865 O O . TYR A 1 108 ? 6.544 7.733 -3.716 1.00 87.75 108 TYR A O 1
ATOM 873 N N . PRO A 1 109 ? 7.913 7.564 -1.937 1.00 90.81 109 PRO A N 1
ATOM 874 C CA . PRO A 1 109 ? 8.413 6.237 -2.285 1.00 90.81 109 PRO A CA 1
ATOM 875 C C . PRO A 1 109 ? 7.332 5.160 -2.100 1.00 90.81 109 PRO A C 1
ATOM 877 O O . PRO A 1 109 ? 6.902 4.921 -0.970 1.00 90.81 109 PRO A O 1
ATOM 880 N N . PRO A 1 110 ? 6.868 4.476 -3.163 1.00 90.38 110 PRO A N 1
ATOM 881 C CA . PRO A 1 110 ? 5.779 3.504 -3.034 1.00 90.38 110 PRO A CA 1
ATOM 882 C C . PRO A 1 110 ? 6.150 2.285 -2.184 1.00 90.38 110 PRO A C 1
ATOM 884 O O . PRO A 1 110 ? 5.292 1.746 -1.484 1.00 90.38 110 PRO A O 1
ATOM 887 N N . ALA A 1 111 ? 7.427 1.887 -2.191 1.00 92.19 111 ALA A N 1
ATOM 888 C CA . ALA A 1 111 ? 7.923 0.756 -1.411 1.00 92.19 111 ALA A CA 1
ATOM 889 C C . ALA A 1 111 ? 7.634 0.906 0.094 1.00 92.19 111 ALA A C 1
ATOM 891 O O . ALA A 1 111 ? 7.229 -0.059 0.739 1.00 92.19 111 ALA A O 1
ATO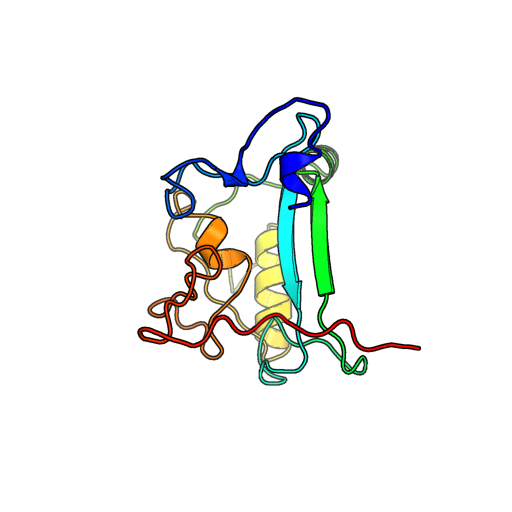M 892 N N . GLU A 1 112 ? 7.720 2.120 0.645 1.00 92.62 112 GLU A N 1
ATOM 893 C CA . GLU A 1 112 ? 7.438 2.418 2.063 1.00 92.62 112 GLU A CA 1
ATOM 894 C C . GLU A 1 112 ? 5.981 2.143 2.472 1.00 92.62 112 GLU A C 1
ATOM 896 O O . GLU A 1 112 ? 5.649 2.081 3.655 1.00 92.62 112 GLU A O 1
ATOM 901 N N . HIS A 1 113 ? 5.084 1.993 1.495 1.00 93.00 113 HIS A N 1
ATOM 902 C CA . HIS A 1 113 ? 3.654 1.807 1.718 1.00 93.00 113 HIS A CA 1
ATOM 903 C C . HIS A 1 113 ? 3.178 0.368 1.501 1.00 93.00 113 HIS A C 1
ATOM 905 O O . HIS A 1 113 ? 2.012 0.086 1.805 1.00 93.00 113 HIS A O 1
ATOM 911 N N . ILE A 1 114 ? 4.053 -0.523 1.019 1.00 94.94 114 ILE A N 1
ATOM 912 C CA . ILE A 1 114 ? 3.748 -1.943 0.812 1.00 94.94 114 ILE A CA 1
ATOM 913 C C . ILE A 1 114 ? 3.606 -2.633 2.168 1.00 94.94 114 ILE A C 1
ATOM 915 O O . ILE A 1 114 ? 2.509 -3.088 2.485 1.00 94.94 114 ILE A O 1
ATOM 919 N N . VAL A 1 115 ? 4.668 -2.598 2.982 1.00 95.19 115 VAL A N 1
ATOM 920 C CA . VAL A 1 115 ? 4.677 -3.040 4.385 1.00 95.19 115 VAL A CA 1
ATOM 921 C C . VAL A 1 115 ? 4.725 -1.811 5.285 1.00 95.19 115 VAL A C 1
ATOM 923 O O . VAL A 1 115 ? 5.647 -1.003 5.198 1.00 95.19 115 VAL A O 1
ATOM 926 N N . LYS A 1 116 ? 3.730 -1.656 6.161 1.00 95.12 116 LYS A N 1
ATOM 927 C CA . LYS A 1 116 ? 3.668 -0.532 7.107 1.00 95.12 116 LYS A CA 1
ATOM 928 C C . LYS A 1 116 ? 4.349 -0.871 8.435 1.00 95.12 116 LYS A C 1
ATOM 930 O O . LYS A 1 116 ? 4.330 -2.042 8.823 1.00 95.12 116 LYS A O 1
ATOM 935 N N . PRO A 1 117 ? 4.888 0.119 9.169 1.00 95.25 117 PRO A N 1
ATOM 936 C CA . PRO A 1 117 ? 5.216 -0.073 10.580 1.00 95.25 117 PRO A CA 1
ATOM 937 C C . PRO A 1 117 ? 3.958 -0.436 11.384 1.00 95.25 117 PRO A C 1
ATOM 939 O O . PRO A 1 117 ? 2.836 -0.131 10.975 1.00 95.25 117 PRO A O 1
ATOM 942 N N . ILE A 1 118 ? 4.149 -1.062 12.549 1.00 94.44 118 ILE A N 1
ATOM 943 C CA . ILE A 1 118 ? 3.059 -1.338 13.502 1.00 94.44 118 ILE A CA 1
ATOM 944 C C . ILE A 1 118 ? 2.321 -0.044 13.872 1.00 94.44 118 ILE A C 1
ATOM 946 O O . ILE A 1 118 ? 1.091 -0.023 13.919 1.00 94.44 118 ILE A O 1
ATOM 950 N N . GLU A 1 119 ? 3.075 1.041 14.058 1.00 92.12 119 GLU A N 1
ATOM 951 C CA . GLU A 1 119 ? 2.553 2.390 14.244 1.00 92.12 119 GLU A CA 1
ATOM 952 C C . GLU A 1 119 ? 2.720 3.220 12.958 1.00 92.12 119 GLU A C 1
ATOM 954 O O . GLU A 1 119 ? 3.796 3.746 12.669 1.00 92.12 119 GLU A O 1
ATOM 959 N N . ASP A 1 120 ? 1.645 3.348 12.173 1.00 92.25 120 ASP A N 1
ATOM 960 C CA . ASP A 1 120 ? 1.614 4.114 10.915 1.00 92.25 120 ASP A CA 1
ATOM 961 C C . ASP A 1 120 ? 1.371 5.613 11.167 1.00 92.25 120 ASP A C 1
ATOM 963 O O . ASP A 1 120 ? 0.333 6.169 10.809 1.00 92.25 120 ASP A O 1
ATOM 967 N N . ASN A 1 121 ? 2.334 6.271 11.818 1.00 89.25 121 ASN A N 1
ATOM 968 C CA . ASN A 1 121 ? 2.295 7.707 12.133 1.00 89.25 121 ASN A CA 1
ATOM 969 C C . ASN A 1 121 ? 2.939 8.599 11.048 1.00 89.25 121 ASN A C 1
ATOM 971 O O . ASN A 1 121 ? 2.887 9.826 11.137 1.00 89.25 121 ASN A O 1
ATOM 975 N N . GLY A 1 122 ? 3.516 7.996 10.003 1.00 88.44 122 GLY A N 1
ATOM 976 C CA . GLY A 1 122 ? 4.208 8.703 8.919 1.00 88.44 122 GLY A CA 1
ATOM 977 C C . GLY A 1 122 ? 5.639 9.138 9.233 1.00 88.44 122 GLY A C 1
ATOM 978 O O . GLY A 1 122 ? 6.234 9.849 8.428 1.00 88.44 122 GLY A O 1
ATOM 979 N N . ILE A 1 123 ? 6.178 8.741 10.388 1.00 89.75 123 ILE A N 1
ATOM 980 C CA . ILE A 1 123 ? 7.575 8.969 10.781 1.00 89.75 123 ILE A CA 1
ATOM 981 C C . ILE A 1 123 ? 8.382 7.689 10.553 1.00 89.75 123 ILE A C 1
ATOM 983 O O . ILE A 1 123 ? 9.462 7.722 9.970 1.00 89.75 123 ILE A O 1
ATOM 987 N N . ASN A 1 124 ? 7.835 6.555 10.993 1.00 92.44 124 ASN A N 1
ATOM 988 C CA . ASN A 1 124 ? 8.497 5.260 10.898 1.00 92.44 124 ASN A CA 1
ATOM 989 C C . ASN A 1 124 ? 8.280 4.610 9.526 1.00 92.44 124 ASN A C 1
ATOM 991 O O . ASN A 1 124 ? 7.192 4.676 8.953 1.00 92.44 124 ASN A O 1
ATOM 995 N N . VAL A 1 125 ? 9.307 3.921 9.029 1.00 92.25 125 VAL A N 1
ATOM 996 C CA . VAL A 1 125 ? 9.286 3.203 7.749 1.00 92.25 125 VAL A CA 1
ATOM 997 C C . VAL A 1 125 ? 9.902 1.822 7.937 1.00 92.25 125 VAL A C 1
ATOM 999 O O . VAL A 1 125 ? 10.977 1.692 8.521 1.00 92.25 125 VAL A O 1
ATOM 1002 N N . VAL A 1 126 ? 9.245 0.793 7.401 1.00 92.44 126 VAL A N 1
ATOM 1003 C CA . VAL A 1 126 ? 9.800 -0.564 7.330 1.00 92.44 126 VAL A CA 1
ATOM 1004 C C . VAL A 1 126 ? 10.497 -0.724 5.985 1.00 92.44 126 VAL A C 1
ATOM 1006 O O . VAL A 1 126 ? 9.846 -0.774 4.942 1.00 92.44 126 VAL A O 1
ATOM 1009 N N . LYS A 1 127 ? 11.828 -0.815 6.000 1.00 91.38 127 LYS A N 1
ATOM 1010 C CA . LYS A 1 127 ? 12.643 -1.029 4.796 1.00 91.38 127 LYS A CA 1
ATOM 1011 C C . LYS A 1 127 ? 12.710 -2.516 4.443 1.00 91.38 127 LYS A C 1
ATOM 1013 O O . LYS A 1 127 ? 13.776 -3.114 4.466 1.00 91.38 127 LYS A O 1
ATOM 1018 N N . TRP A 1 128 ? 11.559 -3.117 4.147 1.00 88.81 128 TRP A N 1
ATOM 1019 C CA . TRP A 1 128 ? 11.405 -4.562 3.902 1.00 88.81 128 TRP A CA 1
ATOM 1020 C C . TRP A 1 128 ? 12.218 -5.088 2.705 1.00 88.81 128 TRP A C 1
ATOM 1022 O O . TRP A 1 128 ? 12.442 -6.285 2.601 1.00 88.81 128 TRP A O 1
ATOM 1032 N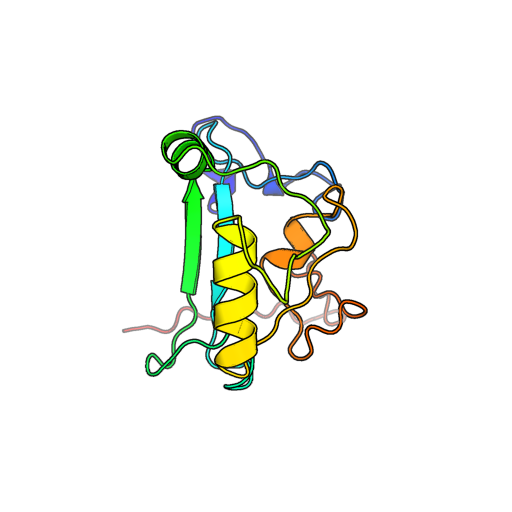 N . TRP A 1 129 ? 12.658 -4.198 1.814 1.00 86.56 129 TRP A N 1
ATOM 1033 C CA . TRP A 1 129 ? 13.529 -4.505 0.676 1.00 86.56 129 TRP A CA 1
ATOM 1034 C C . TRP A 1 129 ? 15.021 -4.530 1.039 1.00 86.56 129 TRP A C 1
ATOM 1036 O O . TRP A 1 129 ? 15.861 -4.747 0.172 1.00 86.56 129 TRP A O 1
ATOM 1046 N N . GLN A 1 130 ? 15.379 -4.218 2.285 1.00 85.38 130 GLN A N 1
ATOM 1047 C CA . GLN A 1 130 ? 16.750 -4.323 2.762 1.00 85.38 130 GLN A CA 1
ATOM 1048 C C . GLN A 1 130 ? 16.917 -5.639 3.508 1.00 85.38 130 GLN A C 1
ATOM 1050 O O . GLN A 1 130 ? 16.143 -5.948 4.413 1.00 85.38 130 GLN A O 1
ATOM 1055 N N . GLU A 1 131 ? 17.959 -6.387 3.158 1.00 74.31 131 GLU A N 1
ATOM 1056 C CA . GLU A 1 131 ? 18.379 -7.526 3.962 1.00 74.31 131 GLU A CA 1
ATOM 1057 C C . GLU A 1 131 ? 18.741 -7.054 5.369 1.00 74.31 131 GLU A C 1
ATOM 1059 O O . GLU A 1 131 ? 19.563 -6.150 5.564 1.00 74.31 131 GLU A O 1
ATOM 1064 N N . ILE A 1 132 ? 18.143 -7.696 6.367 1.00 67.81 132 ILE A N 1
ATOM 1065 C CA . ILE A 1 132 ? 18.573 -7.527 7.746 1.00 67.81 132 ILE A CA 1
ATOM 1066 C C . ILE A 1 132 ? 19.827 -8.382 7.909 1.00 67.81 132 ILE A C 1
ATOM 1068 O O . ILE A 1 132 ? 19.747 -9.596 8.079 1.00 67.81 132 ILE A O 1
ATOM 1072 N N . ARG A 1 133 ? 21.003 -7.753 7.855 1.00 56.53 133 ARG A N 1
ATOM 1073 C CA . ARG A 1 133 ? 22.250 -8.417 8.250 1.00 56.53 133 ARG A CA 1
ATOM 1074 C C . ARG A 1 133 ? 22.280 -8.534 9.769 1.00 56.53 133 ARG A C 1
ATOM 1076 O O . ARG A 1 133 ? 22.650 -7.586 10.461 1.00 56.53 133 ARG A O 1
ATOM 1083 N N . VAL A 1 134 ? 21.863 -9.681 10.292 1.00 53.50 134 VAL A N 1
ATOM 1084 C CA . VAL A 1 134 ? 21.969 -9.995 11.721 1.00 53.50 134 VAL A CA 1
ATOM 1085 C C . VAL A 1 134 ? 23.374 -10.533 11.995 1.00 53.50 134 VAL A C 1
ATOM 1087 O O . VAL A 1 134 ? 23.574 -11.737 12.029 1.00 53.50 134 VAL A O 1
ATOM 1090 N N . GLY A 1 135 ? 24.352 -9.635 12.157 1.00 53.41 135 GLY A N 1
ATOM 1091 C CA . GLY A 1 135 ? 25.729 -10.000 12.526 1.00 53.41 135 GLY A CA 1
ATOM 1092 C C . GLY A 1 135 ? 26.435 -10.946 11.540 1.00 53.41 135 GLY A C 1
ATOM 1093 O O . GLY A 1 135 ? 25.879 -11.362 10.528 1.00 53.41 135 GLY A O 1
ATOM 1094 N N . ALA A 1 136 ? 27.706 -11.247 11.803 1.00 53.00 136 ALA A N 1
ATOM 1095 C CA . ALA A 1 136 ? 28.371 -12.369 11.149 1.00 53.00 136 ALA A CA 1
ATOM 1096 C C . ALA A 1 136 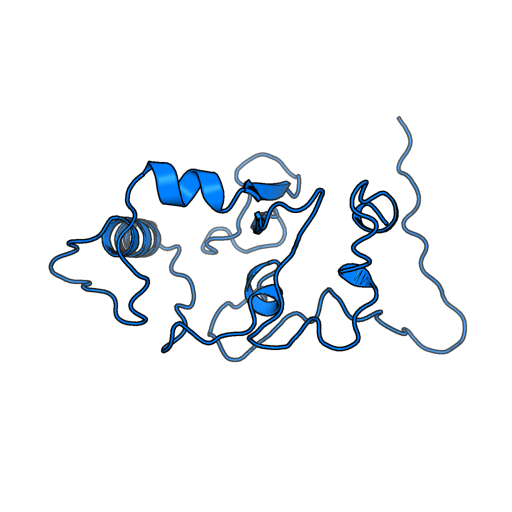? 27.817 -13.670 11.762 1.00 53.00 136 ALA A C 1
ATOM 1098 O O . ALA A 1 136 ? 27.683 -13.737 12.979 1.00 53.00 136 ALA A O 1
ATOM 1099 N N . ASP A 1 137 ? 27.509 -14.667 10.935 1.00 52.69 137 ASP A N 1
ATOM 1100 C CA . ASP A 1 137 ? 27.169 -16.056 11.305 1.00 52.69 137 ASP A CA 1
ATOM 1101 C C . ASP A 1 137 ? 25.716 -16.477 11.577 1.00 52.69 137 ASP A C 1
ATOM 1103 O O . ASP A 1 137 ? 25.504 -17.572 12.098 1.00 52.69 137 ASP A O 1
ATOM 1107 N N . THR A 1 138 ? 24.670 -15.767 11.136 1.00 41.78 138 THR A N 1
ATOM 1108 C CA . THR A 1 138 ? 23.366 -16.461 10.992 1.00 41.78 138 THR A CA 1
ATOM 1109 C C . THR A 1 138 ? 22.512 -15.949 9.838 1.00 41.78 138 THR A C 1
ATOM 1111 O O . THR A 1 138 ? 21.747 -14.995 9.964 1.00 41.78 138 THR A O 1
ATOM 1114 N N . THR A 1 139 ? 22.583 -16.653 8.708 1.00 41.00 139 THR A N 1
ATOM 1115 C CA . THR A 1 139 ? 21.537 -16.618 7.683 1.00 41.00 139 THR A CA 1
ATOM 1116 C C . THR A 1 139 ? 20.335 -17.393 8.220 1.00 41.00 139 THR A C 1
ATOM 1118 O O . THR A 1 139 ? 20.385 -18.616 8.320 1.00 41.00 139 THR A O 1
ATOM 1121 N N . VAL A 1 140 ? 19.254 -16.705 8.591 1.00 41.44 140 VAL A N 1
ATOM 1122 C CA . VAL A 1 140 ? 17.982 -17.375 8.893 1.00 41.44 140 VAL A CA 1
ATOM 1123 C C . VAL A 1 140 ? 17.290 -17.670 7.564 1.00 41.44 140 VAL A C 1
ATOM 1125 O O . VAL A 1 140 ? 16.621 -16.811 6.994 1.00 41.44 140 VAL A O 1
ATOM 1128 N N . THR A 1 141 ? 17.470 -18.883 7.046 1.00 40.44 141 THR A N 1
ATOM 1129 C CA . THR A 1 141 ? 16.557 -19.458 6.053 1.00 40.44 141 THR A CA 1
ATOM 1130 C C . THR A 1 141 ? 15.205 -19.674 6.721 1.00 40.44 141 THR A C 1
ATOM 1132 O O . THR A 1 141 ? 15.115 -20.357 7.739 1.00 40.44 141 THR A O 1
ATOM 1135 N N . LEU A 1 142 ? 14.153 -19.071 6.164 1.00 41.47 142 LEU A N 1
ATOM 1136 C CA . LEU A 1 142 ? 12.779 -19.411 6.515 1.00 41.47 142 LEU A CA 1
ATOM 1137 C C . LEU A 1 142 ? 12.560 -20.865 6.089 1.00 41.47 142 LEU A C 1
ATOM 1139 O O . LEU A 1 142 ? 12.484 -21.146 4.896 1.00 41.47 142 LEU A O 1
ATOM 1143 N N . GLU A 1 143 ? 12.537 -21.780 7.056 1.00 38.88 143 GLU A N 1
ATOM 1144 C CA . GLU A 1 143 ? 12.222 -23.180 6.792 1.00 38.88 143 GLU A CA 1
ATOM 1145 C C . GLU A 1 143 ? 10.818 -23.279 6.186 1.00 38.88 143 GLU A C 1
ATOM 1147 O O . GLU A 1 143 ? 9.846 -22.719 6.706 1.00 38.88 143 GLU A O 1
ATOM 1152 N N . GLU A 1 144 ? 10.730 -23.979 5.056 1.00 43.50 144 GLU A N 1
ATOM 1153 C CA . GLU A 1 144 ? 9.473 -24.395 4.454 1.00 43.50 144 GLU A CA 1
ATOM 1154 C C . GLU A 1 144 ? 8.730 -25.276 5.465 1.00 43.50 144 GLU A C 1
ATOM 1156 O O . GLU A 1 144 ? 9.080 -26.431 5.701 1.00 43.50 144 GLU A O 1
ATOM 1161 N N . GLY A 1 145 ? 7.709 -24.704 6.104 1.00 35.69 145 GLY A N 1
ATOM 1162 C CA . GLY A 1 145 ? 6.782 -25.447 6.945 1.00 35.69 145 GLY A CA 1
ATOM 1163 C C . GLY A 1 145 ? 6.031 -26.465 6.095 1.00 35.69 145 GLY A C 1
ATOM 1164 O O . GLY A 1 145 ? 5.117 -26.100 5.355 1.00 35.69 145 GLY A O 1
ATOM 1165 N N . GLY A 1 146 ? 6.450 -27.724 6.209 1.00 37.00 146 GLY A N 1
ATOM 1166 C CA . GLY A 1 146 ? 5.827 -28.875 5.575 1.00 37.00 146 GLY A CA 1
ATOM 1167 C C . GLY A 1 146 ? 4.365 -29.065 5.981 1.00 37.00 146 GLY A C 1
ATOM 1168 O O . GLY A 1 146 ? 3.974 -28.837 7.129 1.00 37.00 146 GLY A O 1
ATOM 1169 N N . LEU A 1 147 ? 3.582 -29.506 4.998 1.00 32.94 147 LEU A N 1
ATOM 1170 C CA . LEU A 1 147 ? 2.376 -30.312 5.175 1.00 32.94 147 LEU A CA 1
ATOM 1171 C C . LEU A 1 147 ? 2.726 -31.762 4.847 1.00 32.94 147 LEU A C 1
ATOM 1173 O O . LEU A 1 147 ? 3.481 -31.957 3.867 1.00 32.94 147 LEU A O 1
#

Radius of gyration: 17.31 Å; chains: 1; bounding box: 46×47×35 Å

Organism: NCBI:txid265563

pLDDT: mean 82.74, std 15.9, range [32.94, 97.0]

Secondary structure (DSSP, 8-state):
-GGGG-TT---GGG-TTTTSTT--EEETTEEEEEEEEBTTS-TTSTTB-TT-SS-EEEEEEHHHHHHTTPPPP-S---SSS--SHHHHHHHHHHHTT------SSS-S-GGGGTS--SS-SSS----TTS----STT----------

Sequence (147 aa):
DLSDTDPAVDSMMQLSFFGAKGWRFRFGKADFFVTSFAPCYPSKSSRFAFNTGRAFVLLQPEASFARYNLPSDIGITQWDKPQSVRDKTRVAFKKAGRPYHIPKTTKYPPAEHIVKPIEDNGINVVKWWQEIRVGADTTVTLEEGGL

Foldseek 3Di:
DVLCVQPVNPNLLVDPPLQFLPRFDDGVNFTWQKAKAACPAPPLAPRHDPPDNDMDIDTHTPVVVVVVVFDDDALDAPQVDGDGPVNVVQNVSVVVSHHADRDNGSRGNSSQRRDDDSDRPVPDGDPVSDDDPPDPDDDDDPDDPDD